Protein AF-C1BZ29-F1 (afdb_monomer_lite)

Secondary structure (DSSP, 8-state):
--HHHHHHHHHHHHHHHHHHHHHTTS-HHHHHHHHHHHHHHHHHHHHHHHHHHHSTTSPPP-SHHHHHHHIIIIIHHHHHS------B--TTTTTGGGG-S----B-

InterPro domains:
  IPR007194 Transport protein particle (TRAPP) component [PF04051] (7-92)
  IPR024096 NO signalling/Golgi transport ligand-binding domain superfamily [SSF111126] (6-92)
  IPR037992 TRAPP complex, Trs33 subunit [PTHR12817] (2-93)
  IPR037992 TRAPP complex, Trs33 subunit [cd14944] (3-92)

Organism: Esox lucius (NCBI:txid8010)

pLDDT: mean 77.17, std 17.15, range [37.0, 95.31]

Radius of gyration: 16.75 Å; chains: 1; bounding box: 36×25×45 Å

Structure (mmCIF, N/CA/C/O backbone):
data_AF-C1BZ29-F1
#
_entry.id   AF-C1BZ29-F1
#
loop_
_atom_site.group_PDB
_atom_site.id
_atom_site.type_symbol
_atom_site.label_atom_id
_atom_site.label_alt_id
_atom_site.label_comp_id
_atom_site.label_asym_id
_atom_site.label_entity_id
_atom_site.label_seq_id
_atom_site.pdbx_PDB_ins_c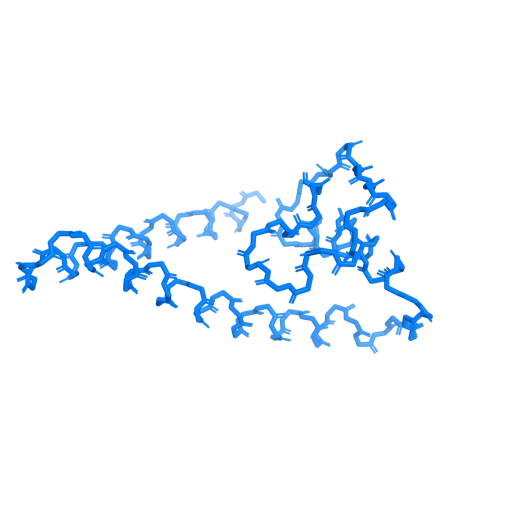ode
_atom_site.Cartn_x
_atom_site.Cartn_y
_atom_site.Cartn_z
_atom_site.occupancy
_atom_site.B_iso_or_equiv
_atom_site.auth_seq_id
_atom_site.auth_comp_id
_atom_site.auth_asym_id
_atom_site.auth_atom_id
_atom_site.pdbx_PDB_model_num
ATOM 1 N N . MET A 1 1 ? -15.341 -9.279 -6.587 1.00 52.72 1 MET A N 1
ATOM 2 C CA . MET A 1 1 ? -14.964 -10.293 -7.599 1.00 52.72 1 MET A CA 1
ATOM 3 C C . MET A 1 1 ? -14.408 -9.657 -8.863 1.00 52.72 1 MET A C 1
ATOM 5 O O . MET A 1 1 ? -13.298 -10.014 -9.202 1.00 52.72 1 MET A O 1
ATOM 9 N N . ALA A 1 2 ? -15.104 -8.742 -9.555 1.00 59.97 2 ALA A N 1
ATOM 10 C CA . ALA A 1 2 ? -14.504 -8.027 -10.695 1.00 59.97 2 ALA A CA 1
ATOM 11 C C . ALA A 1 2 ? -13.547 -6.908 -10.243 1.00 59.97 2 ALA A C 1
ATOM 13 O O . ALA A 1 2 ? -12.443 -6.801 -10.767 1.00 59.97 2 ALA A O 1
ATOM 14 N N . ASP A 1 3 ? -13.933 -6.139 -9.218 1.00 67.12 3 ASP A N 1
ATOM 15 C CA . ASP A 1 3 ? -13.146 -4.997 -8.729 1.00 67.12 3 ASP A CA 1
ATOM 16 C C . ASP A 1 3 ? -11.769 -5.390 -8.175 1.00 67.12 3 ASP A C 1
ATOM 18 O O . ASP A 1 3 ? -10.796 -4.667 -8.370 1.00 67.12 3 ASP A O 1
ATOM 22 N N . ASP A 1 4 ? -11.667 -6.566 -7.547 1.00 69.62 4 ASP A N 1
ATOM 23 C CA . ASP A 1 4 ? -10.414 -7.063 -6.964 1.00 69.62 4 ASP A CA 1
ATOM 24 C C . ASP A 1 4 ? -9.354 -7.346 -8.047 1.00 69.62 4 ASP A C 1
ATOM 26 O O . ASP A 1 4 ? -8.159 -7.165 -7.824 1.00 69.62 4 ASP A O 1
ATOM 30 N N . VAL A 1 5 ? -9.793 -7.728 -9.252 1.00 83.38 5 VAL A N 1
ATOM 31 C CA . VAL A 1 5 ? -8.908 -8.041 -10.385 1.00 83.38 5 VAL A CA 1
ATOM 32 C C . VAL A 1 5 ? -8.520 -6.774 -11.156 1.00 83.38 5 VAL A C 1
ATOM 34 O O . VAL A 1 5 ? -7.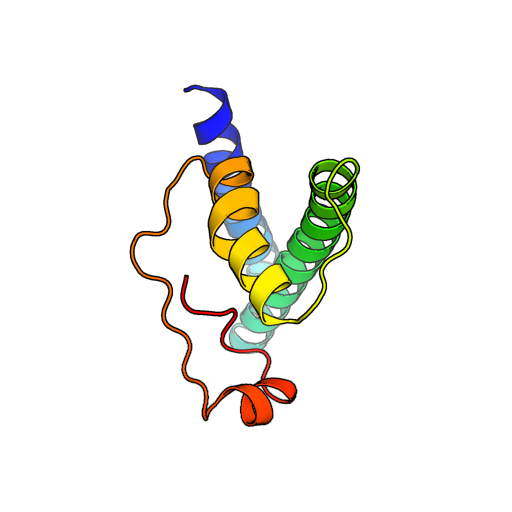446 -6.715 -11.748 1.00 83.38 5 VAL A O 1
ATOM 37 N N . LEU A 1 6 ? -9.349 -5.722 -11.119 1.00 88.81 6 LEU A N 1
ATOM 38 C CA . LEU A 1 6 ? -9.044 -4.448 -11.783 1.00 88.81 6 LEU A CA 1
ATOM 39 C C . LEU A 1 6 ? -7.776 -3.805 -11.223 1.00 88.81 6 LEU A C 1
ATOM 41 O O . LEU A 1 6 ? -6.957 -3.307 -11.994 1.00 88.81 6 LEU A O 1
ATOM 45 N N . PHE A 1 7 ? -7.596 -3.836 -9.900 1.00 86.88 7 PHE A N 1
ATOM 46 C CA . PHE A 1 7 ? -6.382 -3.314 -9.278 1.00 86.88 7 PHE A CA 1
ATOM 47 C C . PHE A 1 7 ? -5.146 -4.133 -9.671 1.00 86.88 7 PHE A C 1
ATOM 49 O O . PHE A 1 7 ? -4.113 -3.551 -9.996 1.00 86.88 7 PHE A O 1
ATOM 56 N N . GLU A 1 8 ? -5.254 -5.467 -9.711 1.00 88.19 8 GLU A N 1
ATOM 57 C CA . GLU A 1 8 ? -4.154 -6.338 -10.144 1.00 88.19 8 GLU A CA 1
ATOM 58 C C . GLU A 1 8 ? -3.779 -6.087 -11.617 1.00 88.19 8 GLU A C 1
ATOM 60 O O . GLU A 1 8 ? -2.594 -5.955 -11.932 1.00 88.19 8 GLU A O 1
ATOM 65 N N . PHE A 1 9 ? -4.759 -5.929 -12.515 1.00 92.25 9 PHE A N 1
ATOM 66 C CA . PHE A 1 9 ? -4.500 -5.586 -13.918 1.00 92.25 9 PHE A CA 1
ATOM 67 C C . PHE A 1 9 ? -3.900 -4.192 -14.088 1.00 92.25 9 PHE A C 1
ATOM 69 O O . PHE A 1 9 ? -2.943 -4.031 -14.845 1.00 92.25 9 PHE A O 1
ATOM 76 N N . LEU A 1 10 ? -4.417 -3.195 -13.364 1.00 92.38 10 LEU A N 1
ATOM 77 C CA . LEU A 1 10 ? -3.860 -1.847 -13.377 1.00 92.38 10 LEU A CA 1
ATOM 78 C C . LEU A 1 10 ? -2.406 -1.857 -12.898 1.00 92.38 10 LEU A C 1
ATOM 80 O O . LEU A 1 10 ? -1.545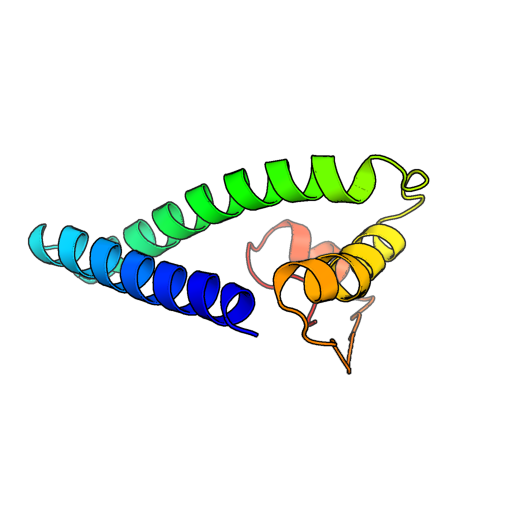 -1.285 -13.558 1.00 92.38 10 LEU A O 1
ATOM 84 N N . HIS A 1 11 ? -2.121 -2.537 -11.786 1.00 91.62 11 HIS A N 1
ATOM 85 C CA . HIS A 1 11 ? -0.767 -2.664 -11.261 1.00 91.62 11 HIS A CA 1
ATOM 86 C C . HIS A 1 11 ? 0.169 -3.332 -12.278 1.00 91.62 11 HIS A C 1
ATOM 88 O O . HIS A 1 11 ? 1.264 -2.827 -12.528 1.00 91.62 11 HIS A O 1
ATOM 94 N N . MET A 1 12 ? -0.262 -4.435 -12.902 1.00 93.25 12 MET A N 1
ATOM 95 C CA . MET A 1 12 ? 0.517 -5.118 -13.941 1.00 93.25 12 MET A CA 1
ATOM 96 C C . MET A 1 12 ? 0.838 -4.199 -15.125 1.00 93.25 12 MET A C 1
ATOM 98 O O . MET A 1 12 ? 1.991 -4.143 -15.562 1.00 93.25 12 MET A O 1
ATOM 102 N N . GLU A 1 13 ? -0.149 -3.446 -15.613 1.00 95.31 13 GLU A N 1
ATOM 103 C CA . GLU A 1 13 ? 0.054 -2.525 -16.732 1.00 95.31 13 GLU A CA 1
ATOM 104 C C . GLU A 1 13 ? 0.943 -1.339 -16.335 1.00 95.31 13 GLU A C 1
ATOM 106 O O . GLU A 1 13 ? 1.858 -0.991 -17.077 1.00 95.31 13 GLU A O 1
ATOM 111 N N . MET A 1 14 ? 0.760 -0.766 -15.140 1.00 93.25 14 MET A N 1
ATOM 112 C CA . MET A 1 14 ? 1.603 0.318 -14.619 1.00 93.25 14 MET A CA 1
ATOM 113 C C . MET A 1 14 ? 3.072 -0.099 -14.528 1.00 93.25 14 MET A C 1
ATOM 115 O O . MET A 1 14 ? 3.950 0.626 -15.001 1.00 93.25 14 MET A O 1
ATOM 119 N N . VAL A 1 15 ? 3.348 -1.278 -13.959 1.00 93.00 15 VAL A N 1
ATOM 120 C CA . VAL A 1 15 ? 4.707 -1.828 -13.893 1.00 93.00 15 VAL A CA 1
ATOM 121 C C . VAL A 1 15 ? 5.249 -2.032 -15.305 1.00 93.00 15 VAL A C 1
ATOM 123 O O . VAL A 1 15 ? 6.347 -1.567 -15.609 1.00 93.00 15 VAL A O 1
ATOM 126 N N . SER A 1 16 ? 4.482 -2.666 -16.200 1.00 93.19 16 SER A N 1
ATOM 127 C CA . SER A 1 16 ? 4.936 -2.881 -17.576 1.00 93.19 16 SER A CA 1
ATOM 128 C C . SER A 1 16 ? 5.255 -1.570 -18.293 1.00 93.19 16 SER A C 1
ATOM 130 O O . SER A 1 16 ? 6.266 -1.505 -18.993 1.00 93.19 16 SER A O 1
ATOM 132 N N . HIS A 1 17 ? 4.415 -0.550 -18.137 1.00 92.25 17 HIS A N 1
ATOM 133 C CA . HIS A 1 17 ? 4.567 0.743 -18.787 1.00 92.25 17 HIS A CA 1
ATOM 134 C C . HIS A 1 17 ? 5.827 1.467 -18.306 1.00 92.25 17 HIS A C 1
ATOM 136 O O . HIS A 1 17 ? 6.653 1.857 -19.127 1.00 92.25 17 HIS A O 1
ATOM 142 N N . ILE A 1 18 ? 6.039 1.555 -16.991 1.00 90.38 18 ILE A N 1
ATOM 143 C CA . ILE A 1 18 ? 7.192 2.257 -16.407 1.00 90.38 18 ILE A CA 1
ATOM 144 C C . ILE A 1 18 ? 8.508 1.603 -16.826 1.00 90.38 18 ILE A C 1
ATOM 146 O O . ILE A 1 18 ? 9.433 2.295 -17.245 1.00 90.38 18 ILE A O 1
ATOM 150 N N . TYR A 1 19 ? 8.585 0.270 -16.790 1.00 88.94 19 TYR A N 1
ATOM 151 C CA . TYR A 1 19 ? 9.789 -0.437 -17.232 1.00 88.94 19 TYR A CA 1
ATOM 152 C C . TYR A 1 19 ? 10.047 -0.278 -18.738 1.00 88.94 19 TYR A C 1
ATOM 154 O O . TYR A 1 19 ? 11.201 -0.136 -19.142 1.00 88.94 19 TYR A O 1
ATOM 162 N N . LYS A 1 20 ? 8.999 -0.255 -19.575 1.00 88.00 20 LYS A N 1
ATOM 163 C CA . LYS A 1 20 ? 9.126 0.004 -21.021 1.00 88.00 20 LYS A CA 1
ATOM 164 C C . LYS A 1 20 ? 9.599 1.430 -21.308 1.00 88.00 20 LYS A C 1
ATOM 166 O O . LYS A 1 20 ? 10.479 1.615 -22.146 1.00 88.00 20 LYS A O 1
ATOM 171 N N . GLU A 1 21 ? 9.046 2.427 -20.617 1.00 84.06 21 GLU A N 1
ATOM 172 C CA . GLU A 1 21 ? 9.447 3.825 -20.790 1.00 84.06 21 GLU A CA 1
ATOM 173 C C . GLU A 1 21 ? 10.913 4.048 -20.413 1.00 84.06 21 GLU A C 1
ATOM 175 O O . GLU A 1 21 ? 11.638 4.706 -21.159 1.00 84.06 21 GLU A O 1
ATOM 180 N N . GLN A 1 22 ? 11.383 3.486 -19.297 1.00 80.06 22 GLN A N 1
ATOM 181 C CA . GLN A 1 22 ? 12.774 3.678 -18.873 1.00 80.06 22 GLN A CA 1
ATOM 182 C C . GLN A 1 22 ? 13.762 2.879 -19.733 1.00 80.06 22 GLN A C 1
ATOM 184 O O . GLN A 1 22 ? 14.818 3.404 -20.067 1.00 80.06 22 GLN A O 1
ATOM 189 N N . ALA A 1 23 ? 13.396 1.682 -20.213 1.00 75.69 23 ALA A N 1
ATOM 190 C CA . ALA A 1 23 ? 14.239 0.908 -21.134 1.00 75.69 23 ALA A CA 1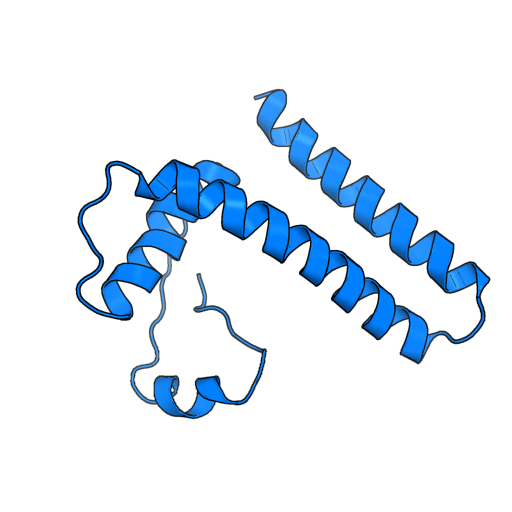
ATOM 191 C C . ALA A 1 23 ? 14.546 1.655 -22.448 1.00 75.69 23 ALA A C 1
ATOM 193 O O . ALA A 1 23 ? 15.579 1.423 -23.073 1.00 75.69 23 ALA A O 1
ATOM 194 N N . SER A 1 24 ? 13.673 2.582 -22.859 1.00 73.31 24 SER A N 1
ATOM 195 C CA . SER A 1 24 ? 13.905 3.430 -24.035 1.00 73.31 24 SER A CA 1
ATOM 196 C C . SER A 1 24 ? 14.981 4.512 -23.833 1.00 73.31 24 SER A C 1
ATOM 198 O O . SER A 1 24 ? 15.414 5.120 -24.811 1.00 73.31 24 SER A O 1
ATOM 200 N N . ARG A 1 25 ? 15.432 4.751 -22.589 1.00 71.31 25 ARG A N 1
ATOM 201 C CA . ARG A 1 25 ? 16.363 5.834 -22.217 1.00 71.31 25 ARG A CA 1
ATOM 202 C C . ARG A 1 25 ? 17.834 5.407 -22.085 1.00 71.31 25 ARG A C 1
ATOM 204 O O . ARG A 1 25 ? 18.692 6.285 -22.115 1.00 71.31 25 ARG A O 1
ATOM 211 N N . GLY A 1 26 ? 18.137 4.104 -22.055 1.00 61.47 26 GLY A N 1
ATOM 212 C CA . GLY A 1 26 ? 19.463 3.566 -22.402 1.00 61.47 26 GLY A CA 1
ATOM 213 C C . GLY A 1 26 ? 20.474 3.275 -21.276 1.00 61.47 26 GLY A C 1
ATOM 214 O O . GLY A 1 26 ? 21.653 3.146 -21.596 1.00 61.47 26 GL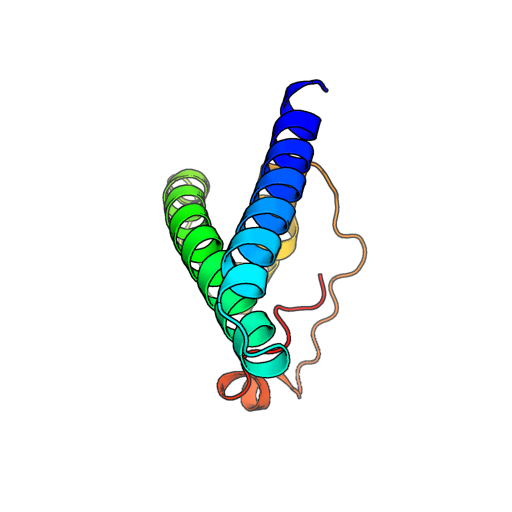Y A O 1
ATOM 215 N N . GLU A 1 27 ? 20.085 3.107 -20.001 1.00 61.09 27 GLU A N 1
ATOM 216 C CA . GLU A 1 27 ? 21.011 2.784 -18.888 1.00 61.09 27 GLU A CA 1
ATOM 217 C C . GLU A 1 27 ? 20.467 1.662 -17.961 1.00 61.09 27 GLU A C 1
ATOM 219 O O . GLU A 1 27 ? 20.045 1.908 -16.831 1.00 61.09 27 GLU A O 1
ATOM 224 N N . MET A 1 28 ? 20.535 0.397 -18.403 1.00 59.94 28 MET A N 1
ATOM 225 C CA . MET A 1 28 ? 19.825 -0.768 -17.818 1.00 59.94 28 MET A CA 1
ATOM 226 C C . MET A 1 28 ? 19.796 -0.912 -16.274 1.00 59.94 28 MET A C 1
ATOM 228 O O . MET A 1 28 ? 18.754 -1.279 -15.730 1.00 59.94 28 MET A O 1
ATOM 232 N N . ASP A 1 29 ? 20.898 -0.672 -15.552 1.00 64.00 29 ASP A N 1
ATOM 233 C CA . ASP A 1 29 ? 20.947 -0.879 -14.086 1.00 64.00 29 ASP A CA 1
ATOM 234 C C . ASP A 1 29 ? 20.382 0.313 -13.292 1.00 64.00 29 ASP A C 1
ATOM 236 O O . ASP A 1 29 ? 19.690 0.150 -12.282 1.00 64.00 29 ASP A O 1
ATOM 240 N N . LYS A 1 30 ? 20.612 1.533 -13.786 1.00 63.94 30 LYS A N 1
ATOM 241 C CA . LYS A 1 30 ? 20.045 2.766 -13.223 1.00 63.94 30 LYS A CA 1
ATOM 242 C C . LYS A 1 30 ? 18.556 2.883 -13.542 1.00 63.94 30 LYS A C 1
ATOM 244 O O . LYS A 1 30 ? 17.788 3.404 -12.728 1.00 63.94 30 LYS A O 1
ATOM 249 N N . ASP A 1 31 ? 18.140 2.328 -14.677 1.00 75.62 31 ASP A N 1
ATOM 250 C CA . ASP A 1 31 ? 16.747 2.278 -15.108 1.00 75.62 31 ASP A CA 1
ATOM 251 C C . ASP A 1 31 ? 15.901 1.485 -14.108 1.00 75.62 31 ASP A C 1
ATOM 253 O O . ASP A 1 31 ? 14.820 1.934 -13.729 1.00 75.62 31 ASP A O 1
ATOM 257 N N . ARG A 1 32 ? 16.407 0.357 -13.585 1.00 82.19 32 ARG A N 1
ATOM 258 C CA . ARG A 1 32 ? 15.660 -0.457 -12.613 1.00 82.19 32 ARG A CA 1
ATOM 259 C C . ARG A 1 32 ? 15.429 0.271 -11.291 1.00 82.19 32 ARG A C 1
ATOM 261 O O . ARG A 1 32 ? 14.299 0.270 -10.807 1.00 82.19 32 ARG A O 1
ATOM 268 N N . ALA A 1 33 ? 16.465 0.873 -10.705 1.00 85.94 33 ALA A N 1
ATOM 269 C CA . ALA A 1 33 ? 16.324 1.630 -9.459 1.00 85.94 33 ALA A CA 1
ATOM 270 C C . ALA A 1 33 ? 15.350 2.806 -9.637 1.00 85.94 33 ALA A C 1
ATOM 272 O O . ALA A 1 33 ? 14.460 3.010 -8.816 1.00 85.94 33 ALA A O 1
ATOM 273 N N . THR A 1 34 ? 15.451 3.506 -10.769 1.00 87.44 34 THR A N 1
ATOM 274 C CA . THR A 1 34 ? 14.558 4.615 -11.128 1.00 87.44 34 THR A CA 1
ATOM 275 C C . THR A 1 34 ? 13.104 4.159 -11.292 1.00 87.44 34 THR A C 1
ATOM 277 O O . THR A 1 34 ? 12.197 4.807 -10.769 1.00 87.44 34 THR A O 1
ATOM 280 N N . CYS A 1 35 ? 12.866 3.019 -11.955 1.00 89.31 35 CYS A N 1
ATOM 281 C CA . CYS A 1 35 ? 11.534 2.415 -12.072 1.00 89.31 35 CYS A CA 1
ATOM 282 C C . CYS A 1 35 ? 10.935 2.107 -10.698 1.00 89.31 35 CYS A C 1
ATOM 284 O O . CYS A 1 35 ? 9.777 2.433 -10.438 1.00 89.31 35 CYS A O 1
ATOM 286 N N . VAL A 1 36 ? 11.728 1.489 -9.815 1.00 89.75 36 VAL A N 1
ATOM 287 C CA . VAL A 1 36 ? 11.289 1.133 -8.461 1.00 89.75 36 VAL A CA 1
ATOM 288 C C . VAL A 1 36 ? 10.949 2.385 -7.658 1.00 89.75 36 VAL A C 1
ATOM 290 O O . VAL A 1 36 ? 9.872 2.429 -7.076 1.00 89.75 36 VAL A O 1
ATOM 293 N N . SER A 1 37 ? 11.785 3.427 -7.682 1.00 90.31 37 SER A N 1
ATOM 294 C CA . SER A 1 37 ? 11.491 4.684 -6.980 1.00 90.31 37 SER A CA 1
ATOM 295 C C . SER A 1 37 ? 10.235 5.385 -7.509 1.00 90.31 37 SER A C 1
ATOM 297 O O . SER A 1 37 ? 9.472 5.956 -6.731 1.00 90.31 37 SER A O 1
ATOM 299 N N . ALA A 1 38 ? 9.971 5.330 -8.819 1.00 91.19 38 ALA A N 1
ATOM 300 C CA . ALA A 1 38 ? 8.737 5.875 -9.390 1.00 91.19 38 ALA A CA 1
ATOM 301 C C . ALA A 1 38 ? 7.492 5.104 -8.910 1.00 91.19 38 ALA A C 1
ATOM 303 O O . ALA A 1 38 ? 6.497 5.713 -8.507 1.00 91.19 38 ALA A O 1
ATOM 304 N N . LEU A 1 39 ? 7.563 3.768 -8.914 1.00 91.44 39 LEU A N 1
ATOM 305 C CA . LEU A 1 39 ? 6.516 2.885 -8.392 1.00 91.44 39 LEU A CA 1
ATOM 306 C C . LEU A 1 39 ? 6.275 3.109 -6.893 1.00 91.44 39 LEU A C 1
ATOM 308 O O . LEU A 1 39 ? 5.127 3.257 -6.472 1.00 91.44 39 LEU A O 1
ATOM 312 N N . GLU A 1 40 ? 7.345 3.208 -6.106 1.00 92.75 40 GLU A N 1
ATOM 313 C CA . GLU A 1 40 ? 7.297 3.498 -4.673 1.00 92.75 40 GLU A CA 1
ATOM 314 C C . GLU A 1 40 ? 6.622 4.846 -4.400 1.00 92.75 40 GLU A C 1
ATOM 316 O O . GLU A 1 40 ? 5.718 4.920 -3.572 1.00 92.75 40 GLU A O 1
ATOM 321 N N . GLY A 1 41 ? 6.985 5.901 -5.137 1.00 93.19 41 GLY A N 1
ATOM 322 C CA . GLY A 1 41 ? 6.383 7.225 -4.978 1.00 93.19 41 GLY A CA 1
ATOM 323 C C . GLY A 1 41 ? 4.875 7.240 -5.247 1.00 93.19 41 GLY A C 1
ATOM 324 O O . GLY A 1 41 ? 4.119 7.907 -4.536 1.00 93.19 41 GLY A O 1
ATOM 325 N N . MET A 1 42 ? 4.402 6.477 -6.237 1.00 93.69 42 MET A N 1
ATOM 326 C CA . MET A 1 42 ? 2.962 6.313 -6.467 1.00 93.69 42 MET A CA 1
ATOM 327 C C . MET A 1 42 ? 2.297 5.516 -5.344 1.00 93.69 42 MET A C 1
ATOM 329 O O . MET A 1 42 ? 1.261 5.942 -4.830 1.00 93.69 42 MET A O 1
ATOM 333 N N . GLY A 1 43 ? 2.907 4.403 -4.928 1.00 93.38 43 GLY A N 1
ATOM 334 C CA . GLY A 1 43 ? 2.423 3.581 -3.819 1.00 93.38 43 GLY A CA 1
ATOM 335 C C . GLY A 1 43 ? 2.327 4.363 -2.508 1.00 93.38 43 GLY A C 1
ATOM 336 O O . GLY A 1 43 ? 1.327 4.253 -1.804 1.00 93.38 43 GLY A O 1
ATOM 337 N N . PHE A 1 44 ? 3.303 5.227 -2.225 1.00 93.62 44 PHE A N 1
ATOM 338 C CA . PHE A 1 44 ? 3.322 6.095 -1.050 1.00 93.62 44 PHE A CA 1
ATOM 339 C C . PHE A 1 44 ? 2.113 7.035 -1.022 1.00 93.62 44 PHE A C 1
ATOM 341 O O . PHE A 1 44 ? 1.384 7.078 -0.033 1.00 93.62 44 PHE A O 1
ATOM 348 N N . ARG A 1 45 ? 1.837 7.733 -2.132 1.00 94.56 45 ARG A N 1
ATOM 349 C CA . ARG A 1 45 ? 0.691 8.655 -2.231 1.00 94.56 45 ARG A CA 1
ATOM 350 C C . ARG A 1 45 ? -0.646 7.933 -2.075 1.00 94.56 45 ARG A C 1
ATOM 352 O O . ARG A 1 45 ? -1.537 8.432 -1.392 1.00 94.56 45 ARG A O 1
ATOM 359 N N . VAL A 1 46 ? -0.786 6.760 -2.695 1.00 94.50 46 VAL A N 1
ATOM 360 C CA . VAL A 1 46 ? -1.986 5.924 -2.546 1.00 94.50 46 VAL A CA 1
ATOM 361 C C . VAL A 1 46 ? -2.131 5.455 -1.097 1.00 94.50 46 VAL A C 1
ATOM 363 O O . VAL A 1 46 ? -3.211 5.579 -0.524 1.00 94.50 46 VAL A O 1
ATOM 366 N N . GLY A 1 47 ? -1.044 4.993 -0.476 1.00 92.69 47 GLY A N 1
ATOM 367 C CA . GLY A 1 47 ? -1.012 4.567 0.922 1.00 92.69 47 GLY A CA 1
ATOM 368 C C . GLY A 1 47 ? -1.431 5.671 1.892 1.00 92.69 47 GLY A C 1
ATOM 369 O O . GLY A 1 47 ? -2.215 5.404 2.800 1.00 92.69 47 GLY A O 1
ATOM 370 N N . GLN A 1 48 ? -0.997 6.915 1.665 1.00 92.75 48 GLN A N 1
ATOM 371 C CA . GLN A 1 48 ? -1.437 8.072 2.452 1.00 92.75 48 GLN A CA 1
ATOM 372 C C . GLN A 1 48 ? -2.954 8.304 2.345 1.00 92.75 48 GLN A C 1
ATOM 374 O O . GLN A 1 48 ? -3.636 8.422 3.358 1.00 92.75 48 GLN A O 1
ATOM 379 N N . GLY A 1 49 ? -3.520 8.295 1.136 1.00 94.31 49 GLY A N 1
ATOM 380 C CA . GLY A 1 49 ? -4.971 8.458 0.979 1.00 94.31 49 GLY A CA 1
ATOM 381 C C . GLY A 1 49 ? -5.775 7.305 1.596 1.00 94.31 49 GLY A C 1
ATOM 382 O O . GLY A 1 49 ? -6.847 7.510 2.168 1.00 94.31 49 GLY A O 1
ATOM 383 N N . LEU A 1 50 ? -5.253 6.079 1.512 1.00 92.94 50 LEU A N 1
ATOM 384 C CA . LEU A 1 50 ? -5.880 4.906 2.119 1.00 92.94 50 LEU A CA 1
ATOM 385 C C . LEU A 1 50 ? -5.818 4.950 3.645 1.00 92.94 50 LEU A C 1
ATOM 387 O O . LEU A 1 50 ? -6.818 4.628 4.285 1.00 92.94 50 LEU A O 1
ATOM 391 N N . ILE A 1 51 ? -4.686 5.360 4.233 1.00 91.88 51 ILE A N 1
ATOM 392 C CA . ILE A 1 51 ? -4.561 5.416 5.691 1.00 91.88 51 ILE A CA 1
ATOM 393 C C . ILE A 1 51 ? -5.519 6.452 6.268 1.00 91.88 51 ILE A C 1
ATOM 395 O O . ILE A 1 51 ? -6.259 6.112 7.182 1.00 91.88 51 ILE A O 1
ATOM 399 N N . GLU A 1 52 ? -5.610 7.648 5.678 1.00 91.56 52 GLU A N 1
ATOM 400 C CA . GLU A 1 52 ? -6.565 8.685 6.095 1.00 91.56 52 GLU A CA 1
ATOM 401 C C . GLU A 1 52 ? -8.013 8.182 6.065 1.00 91.56 52 GLU A C 1
ATOM 403 O O . GLU A 1 52 ? -8.816 8.496 6.944 1.00 91.56 52 GLU A O 1
ATOM 408 N N . ARG A 1 53 ? -8.351 7.362 5.064 1.00 92.31 53 ARG A N 1
ATOM 409 C CA . ARG A 1 53 ? -9.686 6.779 4.932 1.00 92.31 53 ARG A CA 1
ATOM 410 C C . ARG A 1 53 ? -9.948 5.670 5.948 1.00 92.31 53 ARG A C 1
ATOM 412 O O . ARG A 1 53 ? -11.040 5.625 6.507 1.00 92.31 53 ARG A O 1
ATOM 419 N N . PHE A 1 54 ? -9.001 4.758 6.152 1.00 90.06 54 PHE A N 1
ATOM 420 C CA . PHE A 1 54 ? -9.204 3.573 6.990 1.00 90.06 54 PHE A CA 1
ATOM 421 C C . PHE A 1 54 ? -9.028 3.844 8.485 1.00 90.06 54 PHE A C 1
ATOM 423 O O . PHE A 1 54 ? -9.613 3.133 9.299 1.00 90.06 54 PHE A O 1
ATOM 430 N N . THR A 1 55 ? -8.279 4.880 8.863 1.00 90.12 55 THR A N 1
ATOM 431 C CA . THR A 1 55 ? -8.080 5.240 10.274 1.00 90.12 55 THR A CA 1
ATOM 432 C C . THR A 1 55 ? -9.022 6.334 10.763 1.00 90.12 55 THR A C 1
ATOM 434 O O . THR A 1 55 ? -9.017 6.623 11.954 1.00 90.12 55 THR A O 1
ATOM 437 N N . LYS A 1 56 ? -9.875 6.895 9.891 1.00 88.69 56 LYS A N 1
ATOM 438 C CA . LYS A 1 56 ? -10.803 7.991 10.221 1.00 88.69 56 LYS A CA 1
ATOM 439 C C . LYS A 1 56 ? -11.609 7.759 11.505 1.00 88.69 56 LYS A C 1
ATOM 441 O O . LYS A 1 56 ? -11.739 8.677 12.307 1.00 88.69 56 LYS A O 1
ATOM 446 N N . ASP A 1 57 ? -12.128 6.546 11.684 1.00 86.06 57 ASP A N 1
ATOM 447 C CA . ASP A 1 57 ? -12.935 6.152 12.848 1.00 86.06 57 ASP A CA 1
ATOM 448 C C . ASP A 1 57 ? -12.175 5.192 13.788 1.00 86.06 57 ASP A C 1
ATOM 450 O O . ASP A 1 57 ? -12.753 4.625 14.717 1.00 86.06 57 ASP A O 1
ATOM 454 N N . SER A 1 58 ? -10.875 4.979 13.547 1.00 81.06 58 SER A N 1
ATOM 455 C CA . SER A 1 58 ? -10.044 4.110 14.383 1.00 81.06 58 SER A CA 1
ATOM 456 C C . SER A 1 58 ? -9.543 4.852 15.627 1.00 81.06 58 SER A C 1
ATOM 458 O O . SER A 1 58 ? -9.181 6.027 15.544 1.00 81.06 58 SER A O 1
ATOM 460 N N . PRO A 1 59 ? -9.465 4.181 16.792 1.00 84.06 59 PRO A N 1
ATOM 461 C CA . PRO A 1 59 ? -8.803 4.747 17.960 1.00 84.06 59 PRO A CA 1
ATOM 462 C C . PRO A 1 59 ? -7.319 4.997 17.668 1.00 84.06 59 PRO A C 1
ATOM 464 O O . PRO A 1 59 ? -6.692 4.254 16.912 1.00 84.06 59 PRO A O 1
ATOM 467 N N . SER A 1 60 ? -6.743 6.021 18.303 1.00 87.00 60 SER A N 1
ATOM 468 C CA . SER A 1 60 ? -5.318 6.328 18.158 1.00 87.00 60 SER A CA 1
ATOM 469 C C . SER A 1 60 ? -4.444 5.122 18.507 1.00 87.00 60 SER A C 1
ATOM 471 O O . SER A 1 60 ? -4.641 4.478 19.543 1.00 87.00 60 SER A O 1
ATOM 473 N N . PHE A 1 61 ? -3.445 4.855 17.666 1.00 87.88 61 PHE A N 1
ATOM 474 C CA . PHE A 1 61 ? -2.447 3.821 17.919 1.00 87.88 61 PHE A CA 1
ATOM 475 C C . PHE A 1 61 ? -1.612 4.174 19.152 1.00 87.88 61 PHE A C 1
ATOM 477 O O . PHE A 1 61 ? -1.159 5.310 19.299 1.00 87.88 61 PHE A O 1
ATOM 484 N N . LYS A 1 62 ? -1.434 3.202 20.052 1.00 87.06 62 LYS A N 1
ATOM 485 C CA . LYS A 1 62 ? -0.736 3.405 21.331 1.00 87.06 62 LYS A CA 1
ATOM 486 C C . LYS A 1 62 ? 0.766 3.185 21.221 1.00 87.06 62 LYS A C 1
ATOM 488 O O . LYS A 1 62 ? 1.530 3.839 21.924 1.00 87.06 62 LYS A O 1
ATOM 493 N N . ASP A 1 63 ? 1.171 2.268 20.352 1.00 85.38 63 ASP A N 1
ATOM 494 C CA . ASP A 1 63 ? 2.556 1.878 20.146 1.00 85.38 63 ASP A CA 1
ATOM 495 C C . ASP A 1 63 ? 2.779 1.361 18.716 1.00 85.38 63 ASP A C 1
ATOM 497 O O . ASP A 1 63 ? 1.835 1.123 17.956 1.00 85.38 63 ASP A O 1
ATOM 501 N N . ASP A 1 64 ? 4.052 1.188 18.356 1.00 82.69 64 ASP A N 1
ATOM 502 C CA . ASP A 1 64 ? 4.458 0.699 17.039 1.00 82.69 64 ASP A CA 1
ATOM 503 C C . ASP A 1 64 ? 3.875 -0.693 16.729 1.00 82.69 64 ASP A C 1
ATOM 505 O O . ASP A 1 64 ? 3.553 -0.986 15.580 1.00 82.69 64 ASP A O 1
ATOM 509 N N . LEU A 1 65 ? 3.695 -1.561 17.732 1.00 81.44 65 LEU A N 1
ATOM 510 C CA . LEU A 1 65 ? 3.162 -2.910 17.529 1.00 81.44 65 LEU A CA 1
ATOM 511 C C . LEU A 1 65 ? 1.690 -2.862 17.096 1.00 81.44 65 LEU A C 1
ATOM 513 O O . LEU A 1 65 ? 1.279 -3.642 16.235 1.00 81.44 65 LEU A O 1
ATOM 517 N N . ASP A 1 66 ? 0.904 -1.949 17.660 1.00 84.94 66 ASP A N 1
ATOM 518 C CA . ASP A 1 66 ? -0.485 -1.726 17.264 1.00 84.94 66 ASP A CA 1
ATOM 519 C C . ASP A 1 66 ? -0.597 -1.191 15.830 1.00 84.94 66 ASP A C 1
ATOM 521 O O . ASP A 1 66 ? -1.467 -1.644 15.081 1.00 84.94 66 ASP A O 1
ATOM 525 N N . ILE A 1 67 ? 0.335 -0.331 15.401 1.00 85.69 67 ILE A N 1
ATOM 526 C CA . ILE A 1 67 ? 0.439 0.103 13.997 1.00 85.69 67 ILE A CA 1
ATOM 527 C C . ILE A 1 67 ? 0.707 -1.105 13.089 1.00 85.69 67 ILE A C 1
ATOM 529 O O . ILE A 1 67 ? 0.023 -1.296 12.083 1.00 85.69 67 ILE A O 1
ATOM 533 N N . MET A 1 68 ? 1.659 -1.969 13.454 1.00 84.75 68 MET A N 1
ATOM 534 C CA . MET A 1 68 ? 1.998 -3.143 12.640 1.00 84.75 68 MET A CA 1
ATOM 535 C C . MET A 1 68 ? 0.846 -4.151 12.550 1.00 84.75 68 MET A C 1
ATOM 537 O O . MET A 1 68 ? 0.613 -4.722 11.483 1.00 84.75 68 MET A O 1
ATOM 541 N N . LYS A 1 69 ? 0.085 -4.350 13.635 1.00 83.38 69 LYS A N 1
ATOM 542 C CA . LYS A 1 69 ? -1.127 -5.186 13.608 1.00 83.38 69 LYS A CA 1
ATOM 543 C C . LYS A 1 69 ? -2.166 -4.621 12.648 1.00 83.38 69 LYS A C 1
ATOM 545 O O . LYS A 1 69 ? -2.712 -5.391 11.864 1.00 83.38 69 LYS A O 1
ATOM 550 N N . PHE A 1 70 ? -2.407 -3.312 12.693 1.00 88.00 70 PHE A N 1
ATOM 551 C CA . PHE A 1 70 ? -3.337 -2.658 11.778 1.00 88.00 70 PHE A CA 1
ATOM 552 C C . PHE A 1 70 ? -2.898 -2.836 10.321 1.00 88.00 70 PHE A C 1
ATOM 554 O O . PHE A 1 70 ? -3.715 -3.200 9.481 1.00 88.00 70 PHE A O 1
ATOM 561 N N . ILE A 1 71 ? -1.608 -2.659 10.016 1.00 86.62 71 ILE A N 1
ATOM 562 C CA . ILE A 1 71 ? -1.092 -2.840 8.652 1.00 86.62 71 ILE A CA 1
ATOM 563 C C . ILE A 1 71 ? -1.291 -4.290 8.178 1.00 86.62 71 ILE A C 1
ATOM 565 O O . ILE A 1 71 ? -1.856 -4.521 7.108 1.00 86.62 71 ILE A O 1
ATOM 569 N N . CYS A 1 72 ? -0.869 -5.277 8.972 1.00 83.31 72 CYS A N 1
ATOM 570 C CA . CYS A 1 72 ? -0.924 -6.680 8.555 1.00 83.31 72 CYS A CA 1
ATOM 571 C C . CYS A 1 72 ? -2.327 -7.307 8.634 1.00 83.31 72 CYS A C 1
ATOM 573 O O . CYS A 1 72 ? -2.564 -8.342 8.023 1.00 83.31 72 CYS A O 1
ATOM 575 N N . LYS A 1 73 ? -3.263 -6.760 9.411 1.00 82.81 73 LYS A N 1
ATOM 576 C CA . LYS A 1 73 ? -4.614 -7.330 9.518 1.00 82.81 73 LYS A CA 1
ATOM 577 C C . LYS A 1 73 ? -5.613 -6.472 8.773 1.00 82.81 73 LYS A C 1
ATOM 579 O O . LYS A 1 73 ? -6.118 -6.877 7.732 1.00 82.81 73 LYS A O 1
ATOM 584 N N . ASP A 1 74 ? -5.871 -5.281 9.284 1.00 88.19 74 ASP A N 1
ATOM 585 C CA . ASP A 1 74 ? -6.946 -4.433 8.792 1.00 88.19 74 ASP A CA 1
ATOM 586 C C . ASP A 1 74 ? -6.620 -3.842 7.419 1.00 88.19 74 ASP A C 1
ATOM 588 O O . ASP A 1 74 ? -7.385 -4.017 6.471 1.00 88.19 74 ASP A O 1
ATOM 592 N N . PHE A 1 75 ? -5.472 -3.184 7.270 1.00 88.62 75 PHE A N 1
ATOM 593 C CA . PHE A 1 75 ? -5.093 -2.530 6.019 1.00 88.62 75 PHE A CA 1
ATOM 594 C C . PHE A 1 75 ? -4.965 -3.539 4.873 1.00 88.62 75 PHE A C 1
ATOM 596 O O . PHE A 1 75 ? -5.578 -3.363 3.821 1.00 88.62 75 PHE A O 1
ATOM 603 N N . TRP A 1 76 ? -4.223 -4.629 5.083 1.00 87.00 76 TRP A N 1
ATOM 604 C CA . TRP A 1 76 ? -3.986 -5.626 4.041 1.00 87.00 76 TRP A CA 1
ATOM 605 C C . TRP A 1 76 ? -5.266 -6.327 3.573 1.00 87.00 76 TRP A C 1
ATOM 607 O O . TRP A 1 76 ? -5.479 -6.475 2.369 1.00 87.00 76 TRP A O 1
ATOM 617 N N . ILE A 1 77 ? -6.162 -6.698 4.496 1.00 86.50 77 ILE A N 1
ATOM 618 C CA . ILE A 1 77 ? -7.456 -7.294 4.136 1.00 86.50 77 ILE A CA 1
ATOM 619 C C . ILE A 1 77 ? -8.324 -6.279 3.384 1.00 86.50 77 ILE A C 1
ATOM 621 O O . ILE A 1 77 ? -9.006 -6.656 2.430 1.00 86.50 77 ILE A O 1
ATOM 625 N N . ASN A 1 78 ? -8.306 -5.000 3.768 1.00 87.50 78 ASN A N 1
ATOM 626 C CA . ASN A 1 78 ? -9.084 -3.969 3.081 1.00 87.50 78 ASN A CA 1
ATOM 627 C C . ASN A 1 78 ? -8.588 -3.695 1.654 1.00 87.50 78 ASN A C 1
ATOM 629 O O . ASN A 1 78 ? -9.416 -3.466 0.773 1.00 87.50 78 ASN A O 1
ATOM 633 N N . VAL A 1 79 ? -7.273 -3.738 1.418 1.00 85.50 79 VAL A N 1
ATOM 634 C CA . VAL A 1 79 ? -6.675 -3.455 0.101 1.00 85.50 79 VAL A CA 1
ATOM 635 C C . VAL A 1 79 ? -6.668 -4.683 -0.807 1.00 85.50 79 VAL A C 1
ATOM 637 O O . VAL A 1 79 ? -7.061 -4.589 -1.964 1.00 85.50 79 VAL A O 1
ATOM 640 N N . PHE A 1 80 ? -6.238 -5.838 -0.297 1.00 83.62 80 PHE A N 1
ATOM 641 C CA . PHE A 1 80 ? -5.966 -7.023 -1.117 1.00 83.62 80 PHE A CA 1
ATOM 642 C C . PHE A 1 80 ? -6.995 -8.138 -0.959 1.00 83.62 80 PHE A C 1
ATOM 644 O O . PHE A 1 80 ? -6.903 -9.140 -1.667 1.00 83.62 80 PHE A O 1
ATOM 651 N N . ARG A 1 81 ? -7.937 -8.014 -0.010 1.00 83.56 81 ARG A N 1
ATOM 652 C CA . ARG A 1 81 ? -8.914 -9.065 0.339 1.00 83.56 81 ARG A CA 1
ATOM 653 C C . ARG A 1 81 ? -8.269 -10.419 0.670 1.00 83.56 81 ARG A C 1
ATOM 655 O O . ARG A 1 81 ? -8.911 -11.460 0.564 1.00 83.56 81 ARG A O 1
ATOM 662 N N . LYS A 1 82 ? -7.002 -10.403 1.091 1.00 80.31 82 LYS A N 1
ATOM 663 C CA . LYS A 1 82 ? -6.196 -11.576 1.455 1.00 80.31 82 LYS A CA 1
ATOM 664 C C . LYS A 1 82 ? -5.895 -11.511 2.950 1.00 80.31 82 LYS A C 1
ATOM 666 O O . LYS A 1 82 ? -5.660 -10.425 3.470 1.00 80.31 82 LYS A O 1
ATOM 671 N N . GLN A 1 83 ? -5.934 -12.645 3.646 1.00 75.06 83 GLN A N 1
ATOM 672 C CA . GLN A 1 83 ? -5.492 -12.717 5.041 1.00 75.06 83 GLN A CA 1
ATOM 673 C C . GLN A 1 83 ? -3.982 -12.942 5.094 1.00 75.06 83 GLN A C 1
ATOM 675 O O . GLN A 1 83 ? -3.412 -13.590 4.218 1.00 75.06 83 GLN A O 1
ATOM 680 N N . ILE A 1 84 ? -3.344 -12.389 6.121 1.00 76.44 84 ILE A N 1
ATOM 681 C CA . ILE A 1 84 ? -1.958 -12.699 6.464 1.00 76.44 84 ILE A CA 1
ATOM 682 C C . ILE A 1 84 ? -1.993 -13.707 7.604 1.00 76.44 84 ILE A C 1
ATOM 684 O O . ILE A 1 84 ? -2.405 -13.381 8.719 1.00 76.44 84 ILE A O 1
ATOM 688 N N . ASP A 1 85 ? -1.538 -14.924 7.320 1.00 65.19 85 ASP A N 1
ATOM 689 C CA . ASP A 1 85 ? -1.627 -16.038 8.266 1.00 65.19 85 ASP A CA 1
ATOM 690 C C . ASP A 1 85 ? -0.471 -16.056 9.279 1.00 65.19 85 ASP A C 1
ATOM 692 O O . ASP A 1 85 ? -0.620 -16.580 10.381 1.00 65.19 85 ASP A O 1
ATOM 696 N N . ASN A 1 86 ? 0.689 -15.474 8.941 1.00 62.41 86 ASN A N 1
ATOM 697 C CA . ASN A 1 86 ? 1.907 -15.575 9.751 1.00 62.41 86 ASN A CA 1
ATOM 698 C C . ASN A 1 86 ? 2.623 -14.229 9.926 1.00 62.41 86 ASN A C 1
ATOM 700 O O . ASN A 1 86 ? 3.619 -13.963 9.261 1.00 62.41 86 ASN A O 1
ATOM 704 N N . LEU A 1 87 ? 2.175 -13.419 10.889 1.00 64.12 87 LEU A N 1
ATOM 705 C CA . LEU A 1 87 ? 2.933 -12.246 11.332 1.00 64.12 87 LEU A CA 1
ATOM 706 C C . LEU A 1 87 ? 4.100 -12.678 12.233 1.00 64.12 87 LEU A C 1
ATOM 708 O O . LEU A 1 87 ? 3.881 -13.160 13.346 1.00 64.12 87 LEU A O 1
ATOM 712 N N . ARG A 1 88 ? 5.345 -12.487 11.779 1.00 62.16 88 ARG A N 1
ATOM 713 C CA . ARG A 1 88 ? 6.548 -12.748 12.591 1.00 62.16 88 ARG A CA 1
ATOM 714 C C . ARG A 1 88 ? 7.230 -11.444 12.993 1.00 62.16 88 ARG A C 1
ATOM 716 O O . ARG A 1 88 ? 7.749 -10.719 12.152 1.00 62.16 88 ARG A O 1
ATOM 723 N N . THR A 1 89 ? 7.300 -11.178 14.296 1.00 53.44 89 THR A N 1
ATOM 724 C CA . THR A 1 89 ? 8.036 -10.037 14.854 1.00 53.44 89 THR A CA 1
ATOM 725 C C . THR A 1 89 ? 9.361 -10.505 15.447 1.00 53.44 89 THR A C 1
ATOM 727 O O . THR A 1 89 ? 9.388 -11.196 16.465 1.00 53.44 89 THR A O 1
ATOM 730 N N . ASN A 1 90 ? 10.486 -10.127 14.836 1.00 58.91 90 ASN A N 1
ATOM 731 C CA . ASN A 1 90 ? 11.790 -10.314 15.467 1.00 58.91 90 ASN A CA 1
ATOM 732 C C . ASN A 1 90 ? 12.065 -9.138 16.419 1.00 58.91 90 ASN A C 1
ATOM 734 O O . ASN A 1 90 ? 12.502 -8.071 15.987 1.00 58.91 90 ASN A O 1
ATOM 738 N N . HIS A 1 91 ? 11.808 -9.332 17.716 1.00 56.16 91 HIS A N 1
ATOM 739 C CA . HIS A 1 91 ? 11.972 -8.298 18.749 1.00 56.16 91 HIS A CA 1
ATOM 740 C C . HIS A 1 91 ? 13.402 -7.733 18.855 1.00 56.16 91 HIS A C 1
ATOM 742 O O . HIS A 1 91 ? 13.579 -6.642 19.390 1.00 56.16 91 HIS A O 1
ATOM 748 N N . GLN A 1 92 ? 14.416 -8.430 18.332 1.00 53.88 92 GLN A N 1
ATOM 749 C CA . GLN A 1 92 ? 15.813 -7.982 18.374 1.00 53.88 92 GLN A CA 1
ATOM 750 C C . GLN A 1 92 ? 16.237 -7.145 17.157 1.00 53.88 92 GLN A C 1
ATOM 752 O O . GLN A 1 92 ? 17.226 -6.424 17.235 1.00 53.88 92 GLN A O 1
ATOM 757 N N . VAL A 1 93 ? 15.501 -7.208 16.042 1.00 52.88 93 VAL A N 1
ATOM 758 C CA . VAL A 1 93 ? 15.897 -6.581 14.762 1.00 52.88 93 VAL A CA 1
ATOM 759 C C . VAL A 1 93 ? 15.191 -5.238 14.522 1.00 52.88 93 VAL A C 1
ATOM 761 O O . VAL A 1 93 ? 15.617 -4.454 13.676 1.00 52.88 93 VAL A O 1
ATOM 764 N N . TRP A 1 94 ? 14.172 -4.913 15.328 1.00 49.94 94 TRP A N 1
ATOM 765 C CA . TRP A 1 94 ? 13.446 -3.636 15.272 1.00 49.94 94 TRP A CA 1
ATOM 766 C C . TRP A 1 94 ? 14.350 -2.386 15.322 1.00 49.94 94 TRP A C 1
ATOM 768 O O . TRP A 1 94 ? 14.142 -1.478 14.517 1.00 49.94 94 TRP A O 1
ATOM 778 N N . PRO A 1 95 ? 15.392 -2.306 16.180 1.00 52.53 95 PRO A N 1
ATOM 779 C CA . PRO A 1 95 ? 16.262 -1.128 16.210 1.00 52.53 95 PRO A CA 1
ATOM 780 C C . PRO A 1 95 ? 17.142 -0.992 14.958 1.00 52.53 95 PRO A C 1
ATOM 782 O O . PRO A 1 95 ? 17.439 0.123 14.535 1.00 52.53 95 PRO A O 1
ATOM 785 N N . SER A 1 96 ? 17.545 -2.111 14.350 1.00 42.59 96 SER A N 1
ATOM 786 C CA . SER A 1 96 ? 18.442 -2.148 13.186 1.00 42.59 96 SER A CA 1
ATOM 787 C C . SER A 1 96 ? 17.728 -1.848 11.862 1.00 42.59 96 SER A C 1
ATOM 789 O O . SER A 1 96 ? 18.370 -1.414 10.909 1.00 42.59 96 SER A O 1
ATOM 791 N N . LEU A 1 97 ? 16.403 -2.023 11.810 1.00 46.50 97 LEU A N 1
ATOM 792 C CA . LEU A 1 97 ? 15.567 -1.757 10.632 1.00 46.50 97 LEU A CA 1
ATOM 793 C C . LEU A 1 97 ? 15.270 -0.272 10.391 1.00 46.50 97 LEU A C 1
ATOM 7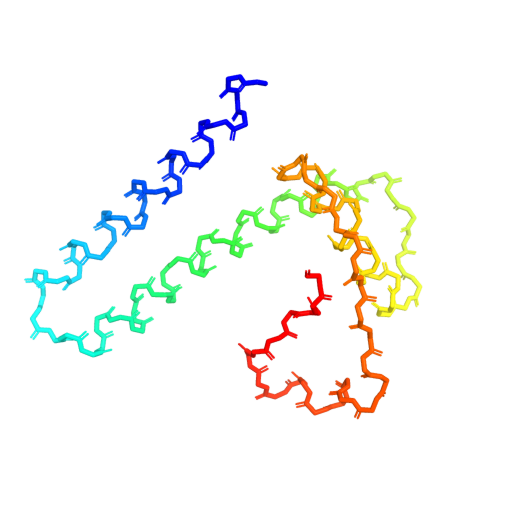95 O O . LEU A 1 97 ? 14.807 0.089 9.316 1.00 46.50 97 LEU A O 1
ATOM 799 N N . LYS A 1 98 ? 15.590 0.620 11.337 1.00 47.34 98 LYS A N 1
ATOM 800 C CA . LYS A 1 98 ? 15.392 2.068 11.145 1.00 47.34 98 LYS A CA 1
ATOM 801 C C . LYS A 1 98 ? 16.288 2.685 10.058 1.00 47.34 98 LYS A C 1
ATOM 803 O O . LYS A 1 98 ? 16.004 3.795 9.630 1.00 47.34 98 LYS A O 1
ATOM 808 N N . ASN A 1 99 ? 17.347 1.996 9.621 1.00 38.97 99 ASN A N 1
ATOM 809 C CA . ASN A 1 99 ? 18.345 2.526 8.678 1.00 38.97 99 ASN A CA 1
ATOM 810 C C . ASN A 1 99 ? 18.428 1.789 7.333 1.00 38.97 99 ASN A C 1
ATOM 812 O O . ASN A 1 99 ? 19.256 2.143 6.498 1.00 38.97 99 ASN A O 1
ATOM 816 N N . ILE A 1 100 ? 17.599 0.775 7.098 1.00 37.72 100 ILE A N 1
ATOM 817 C CA . ILE A 1 100 ? 17.590 0.037 5.836 1.00 37.72 100 ILE A CA 1
ATOM 818 C C . ILE A 1 100 ? 16.138 -0.032 5.380 1.00 37.72 100 ILE A C 1
ATOM 820 O O . ILE A 1 100 ? 15.303 -0.611 6.064 1.00 37.72 100 ILE A O 1
ATOM 824 N N . GLY A 1 101 ? 15.844 0.556 4.219 1.00 42.94 101 GLY A N 1
ATOM 825 C CA . GLY A 1 101 ? 14.557 0.456 3.521 1.00 42.94 101 GLY A CA 1
ATOM 826 C C . GLY A 1 101 ? 14.251 -0.957 3.007 1.00 42.94 101 GLY A C 1
ATOM 827 O O . GLY A 1 101 ? 13.813 -1.127 1.875 1.00 42.94 101 GLY A O 1
ATOM 828 N N . GLN A 1 102 ? 14.512 -1.989 3.807 1.00 40.88 102 GLN A N 1
ATOM 829 C CA . GLN A 1 102 ? 14.128 -3.367 3.547 1.00 40.88 102 GLN A CA 1
ATOM 830 C C . GLN A 1 102 ? 13.508 -3.941 4.810 1.00 40.88 102 GLN A C 1
ATOM 832 O O . GLN A 1 102 ? 14.074 -3.836 5.890 1.00 40.88 102 GLN A O 1
ATOM 837 N N . HIS A 1 103 ? 12.372 -4.602 4.612 1.00 37.00 103 HIS A N 1
ATOM 838 C CA . HIS A 1 103 ? 11.542 -5.256 5.616 1.00 37.00 103 HIS A CA 1
ATOM 839 C C . HIS A 1 103 ? 10.614 -4.313 6.389 1.00 37.00 103 HIS A C 1
ATOM 841 O O . HIS A 1 103 ? 10.672 -4.169 7.609 1.00 37.00 103 HIS A O 1
ATOM 847 N N . VAL A 1 104 ? 9.613 -3.821 5.646 1.00 42.56 104 VAL A N 1
ATOM 848 C CA . VAL A 1 104 ? 8.207 -3.970 6.071 1.00 42.56 104 VAL A CA 1
ATOM 849 C C . VAL A 1 104 ? 8.101 -5.286 6.846 1.00 42.56 104 VAL A C 1
ATOM 851 O O . VAL A 1 104 ? 8.656 -6.287 6.379 1.00 42.56 104 VAL A O 1
ATOM 854 N N . ALA A 1 105 ? 7.486 -5.284 8.036 1.00 42.12 105 ALA A N 1
ATOM 855 C CA . ALA A 1 105 ? 7.268 -6.528 8.771 1.00 42.12 105 ALA A CA 1
ATOM 856 C C . ALA A 1 105 ? 6.847 -7.617 7.801 1.00 42.12 105 ALA A C 1
ATOM 858 O O . ALA A 1 105 ? 6.048 -7.354 6.905 1.00 42.12 105 ALA A O 1
ATOM 859 N N . VAL A 1 106 ? 7.398 -8.811 7.995 1.00 45.88 106 VAL A N 1
ATOM 860 C CA . VAL A 1 106 ? 6.922 -10.003 7.306 1.00 45.88 106 VAL A CA 1
ATOM 861 C C . VAL A 1 106 ? 5.531 -10.308 7.878 1.00 45.88 106 VAL A C 1
ATOM 863 O O . VAL A 1 106 ? 5.376 -11.120 8.793 1.00 45.88 106 VAL A O 1
ATOM 866 N N . CYS A 1 107 ? 4.555 -9.502 7.464 1.00 45.09 107 CYS A N 1
ATOM 867 C CA . CYS A 1 107 ? 3.411 -10.041 6.785 1.00 45.09 107 CYS A CA 1
ATOM 868 C C . CYS A 1 107 ? 3.909 -10.654 5.449 1.00 45.09 107 CYS A C 1
ATOM 870 O O . CYS A 1 107 ? 3.442 -11.756 5.123 1.00 45.09 107 CYS A O 1
#

Foldseek 3Di:
DVVLVVVVVVLVVLLVVQLVVLVVVPDVPVSVVVSVVVVVVVVVVVVVVLCCVQCVVPDDDPDPVSVLCCVQAVVCCVNNVDHDPDFDDPPVCVVVVVPDPDDPGPD

Sequence (107 aa):
MADDVLFEFLHMEMVSHIYKEQASRGEMDKDRATCVSALEGMGFRVGQGLIERFTKDSPSFKDDLDIMKFICKDFWINVFRKQIDNLRTNHQVWPSLKNIGQHVAVC